Protein AF-A0A920LN05-F1 (afdb_monomer_lite)

pLDDT: mean 79.86, std 8.51, range [42.12, 91.25]

Foldseek 3Di:
DLPVQQLVLLVVVLVVLDDLVVSVVVSVVSSVVVVVVCVVVVVVVVVPDPVNVVVCVVCVVVVVVVVVVVVVVSVPDDSVRVSVVSVVVSVVVVVVVVVVVVD

Radius of gyration: 16.84 Å; chains: 1; bounding box: 37×25×44 Å

Structure (mmCIF, N/CA/C/O backbone):
data_AF-A0A920LN05-F1
#
_entry.id   AF-A0A920LN05-F1
#
loop_
_atom_site.group_PDB
_atom_site.id
_atom_site.type_symbol
_atom_site.label_atom_id
_atom_site.label_alt_id
_atom_site.label_comp_id
_atom_site.label_asym_id
_atom_site.label_entity_id
_atom_site.label_seq_id
_atom_site.pdbx_PDB_ins_code
_atom_site.Cartn_x
_atom_site.Cartn_y
_atom_site.Cartn_z
_atom_site.occupancy
_atom_site.B_iso_or_equiv
_atom_site.auth_seq_id
_atom_site.auth_comp_id
_atom_site.auth_asym_id
_atom_site.auth_atom_id
_atom_site.pdbx_PDB_model_num
ATOM 1 N N . MET A 1 1 ? 5.333 -8.257 -3.092 1.00 42.12 1 MET A N 1
ATOM 2 C CA . MET A 1 1 ? 6.295 -7.149 -2.849 1.00 42.12 1 MET A CA 1
ATOM 3 C C . MET A 1 1 ? 5.681 -5.869 -2.241 1.00 42.12 1 MET A C 1
ATOM 5 O O . MET A 1 1 ? 6.363 -4.848 -2.200 1.00 42.12 1 MET A O 1
ATOM 9 N N . ALA A 1 2 ? 4.455 -5.906 -1.692 1.00 49.09 2 ALA A N 1
ATOM 10 C CA . ALA A 1 2 ? 3.904 -4.808 -0.879 1.00 49.09 2 ALA A CA 1
ATOM 11 C C . ALA A 1 2 ? 4.246 -4.931 0.623 1.00 49.09 2 ALA A C 1
ATOM 13 O O . ALA A 1 2 ? 4.122 -3.968 1.366 1.00 49.09 2 ALA A O 1
ATOM 14 N N . LEU A 1 3 ? 4.722 -6.092 1.086 1.00 50.81 3 LEU A N 1
ATOM 15 C CA . LEU A 1 3 ? 4.981 -6.320 2.512 1.00 50.81 3 LEU A CA 1
ATOM 16 C C . LEU A 1 3 ? 6.162 -5.490 3.051 1.00 50.81 3 LEU A C 1
ATOM 18 O O . LEU A 1 3 ? 6.105 -4.996 4.171 1.00 50.81 3 LEU A O 1
ATOM 22 N N . THR A 1 4 ? 7.194 -5.262 2.233 1.00 55.28 4 THR A N 1
ATOM 23 C CA . THR A 1 4 ? 8.463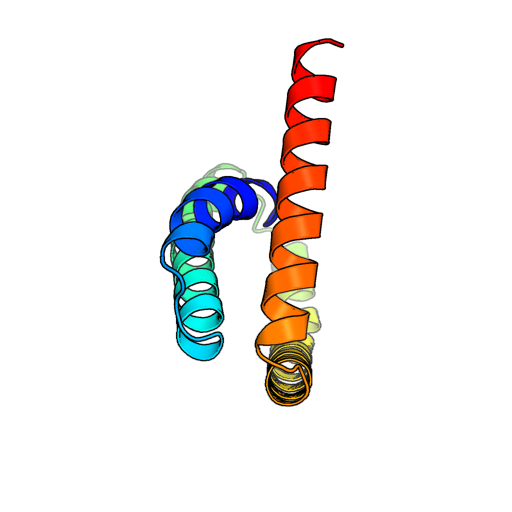 -4.655 2.670 1.00 55.28 4 THR A CA 1
ATOM 24 C C . THR A 1 4 ? 8.332 -3.188 3.103 1.00 55.28 4 THR A C 1
ATOM 26 O O . THR A 1 4 ? 9.058 -2.750 3.983 1.00 55.28 4 THR A O 1
ATOM 29 N N . GLY A 1 5 ? 7.389 -2.427 2.528 1.00 61.81 5 GLY A N 1
ATOM 30 C CA . GLY A 1 5 ? 7.102 -1.044 2.952 1.00 61.81 5 GLY A CA 1
ATOM 31 C C . GLY A 1 5 ? 6.022 -0.941 4.035 1.00 61.81 5 GLY A C 1
ATOM 32 O O . GLY A 1 5 ? 5.925 0.065 4.729 1.00 61.81 5 GLY A O 1
ATOM 33 N N . GLY A 1 6 ? 5.216 -1.990 4.216 1.00 70.50 6 GLY A N 1
ATOM 34 C CA . GLY A 1 6 ? 4.078 -1.955 5.132 1.00 70.50 6 GLY A CA 1
ATOM 35 C C . GLY A 1 6 ? 4.459 -1.952 6.596 1.00 70.50 6 GLY A C 1
ATOM 36 O O . GLY A 1 6 ? 3.751 -1.355 7.397 1.00 70.50 6 GLY A O 1
ATOM 37 N N . ILE A 1 7 ? 5.553 -2.621 6.953 1.00 72.69 7 ILE A N 1
ATOM 38 C CA . ILE A 1 7 ? 6.005 -2.727 8.342 1.00 72.69 7 ILE A CA 1
ATOM 39 C C . ILE A 1 7 ? 6.535 -1.372 8.850 1.00 72.69 7 ILE A C 1
ATOM 41 O O . ILE A 1 7 ? 6.009 -0.906 9.859 1.00 72.69 7 ILE A O 1
ATOM 45 N N . PRO A 1 8 ? 7.459 -0.670 8.153 1.00 74.12 8 PRO A N 1
ATOM 46 C CA . PRO A 1 8 ? 7.900 0.664 8.574 1.00 74.12 8 PRO A CA 1
ATOM 47 C C . PRO A 1 8 ? 6.747 1.666 8.712 1.00 74.12 8 PRO A C 1
ATOM 49 O O . PRO A 1 8 ? 6.6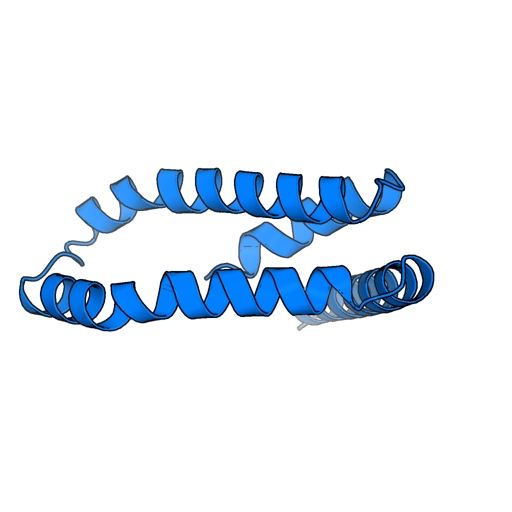67 2.390 9.702 1.00 74.12 8 PRO A O 1
ATOM 52 N N . ALA A 1 9 ? 5.824 1.682 7.744 1.00 78.00 9 ALA A N 1
ATOM 53 C CA . ALA A 1 9 ? 4.676 2.583 7.783 1.00 78.00 9 ALA A CA 1
ATOM 54 C C . ALA A 1 9 ? 3.708 2.258 8.926 1.00 78.00 9 ALA A C 1
ATOM 56 O O . ALA A 1 9 ? 3.219 3.171 9.586 1.00 78.00 9 ALA A O 1
ATOM 57 N N . GLN A 1 10 ? 3.470 0.973 9.211 1.00 75.44 10 GLN A N 1
ATOM 58 C CA . GLN A 1 10 ? 2.662 0.561 10.360 1.00 75.44 10 GLN A CA 1
ATOM 59 C C . GLN A 1 10 ? 3.320 0.945 11.686 1.00 75.44 10 GLN A C 1
ATOM 61 O O . GLN A 1 10 ? 2.626 1.476 12.544 1.00 75.44 10 GLN A O 1
ATOM 66 N N . ILE A 1 11 ? 4.636 0.754 11.843 1.00 75.81 11 ILE A N 1
ATOM 67 C CA . ILE A 1 11 ? 5.376 1.176 13.047 1.00 75.81 11 ILE A CA 1
ATOM 68 C C . ILE A 1 11 ? 5.223 2.685 13.281 1.00 75.81 11 ILE A C 1
ATOM 70 O O . ILE A 1 11 ? 5.061 3.110 14.420 1.00 75.81 11 ILE A O 1
ATOM 74 N N . PHE A 1 12 ? 5.245 3.493 12.217 1.00 78.69 12 PHE A N 1
ATOM 75 C CA . PHE A 1 12 ? 5.131 4.947 12.332 1.00 78.69 12 PHE A CA 1
ATOM 76 C C . PHE A 1 12 ? 3.692 5.431 12.572 1.00 78.69 12 PHE A C 1
ATOM 78 O O . PHE A 1 12 ? 3.471 6.351 13.357 1.00 78.69 12 PHE A O 1
ATOM 85 N N . LEU A 1 13 ? 2.704 4.828 11.903 1.00 77.12 13 LEU A N 1
ATOM 86 C CA . LEU A 1 13 ? 1.318 5.309 11.914 1.00 77.12 13 LEU A CA 1
ATOM 87 C C . LEU A 1 13 ? 0.455 4.700 13.026 1.00 77.12 13 LEU A C 1
ATOM 89 O O . LEU A 1 13 ? -0.506 5.346 13.441 1.00 77.12 13 LEU A O 1
ATOM 93 N N . LEU A 1 14 ? 0.761 3.494 13.529 1.00 74.94 14 LEU A N 1
ATOM 94 C CA . LEU A 1 14 ? 0.003 2.899 14.643 1.00 74.94 14 LEU A CA 1
ATOM 95 C C . LEU A 1 14 ? 0.023 3.764 15.920 1.00 74.94 14 LEU A C 1
ATOM 97 O O . LEU A 1 14 ? -1.045 3.954 16.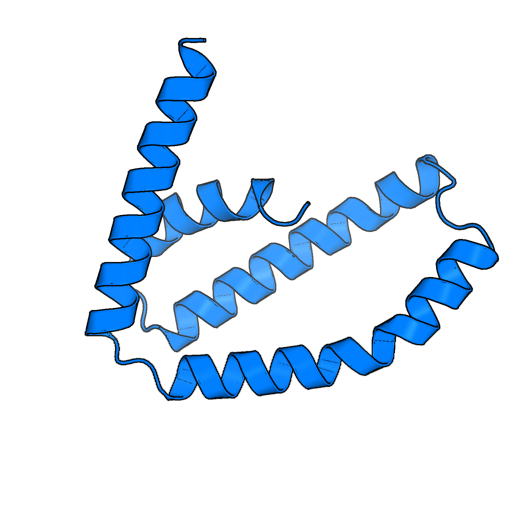502 1.00 74.94 14 LEU A O 1
ATOM 101 N N . PRO A 1 15 ? 1.175 4.306 16.367 1.00 74.50 15 PRO A N 1
ATOM 102 C CA . PRO A 1 15 ? 1.251 5.100 17.594 1.00 74.50 15 PRO A CA 1
ATOM 103 C C . PRO A 1 15 ? 0.498 6.433 17.521 1.00 74.50 15 PRO A C 1
ATOM 105 O O . PRO A 1 15 ? 0.196 7.008 18.562 1.00 74.50 15 PRO A O 1
ATOM 108 N N . MET A 1 16 ? 0.181 6.932 16.318 1.00 76.62 16 MET A N 1
ATOM 109 C CA . MET A 1 16 ? -0.545 8.198 16.148 1.00 76.62 16 MET A CA 1
ATOM 110 C C . MET A 1 16 ? -2.025 8.116 16.546 1.00 76.62 16 MET A C 1
ATOM 112 O O . MET A 1 16 ? -2.678 9.153 16.610 1.00 76.62 16 MET A O 1
ATOM 116 N N . GLY A 1 17 ? -2.578 6.921 16.795 1.00 71.31 17 GLY A N 1
ATOM 117 C CA . GLY A 1 17 ? -3.977 6.777 17.218 1.00 71.31 17 GLY A CA 1
ATOM 118 C C . GLY A 1 17 ? -4.987 7.312 16.192 1.00 71.31 17 GLY A C 1
ATOM 119 O O . GLY A 1 17 ? -6.077 7.738 16.565 1.00 71.31 17 GLY A O 1
ATOM 120 N N . LEU A 1 18 ? -4.611 7.326 14.908 1.00 73.69 18 LEU A N 1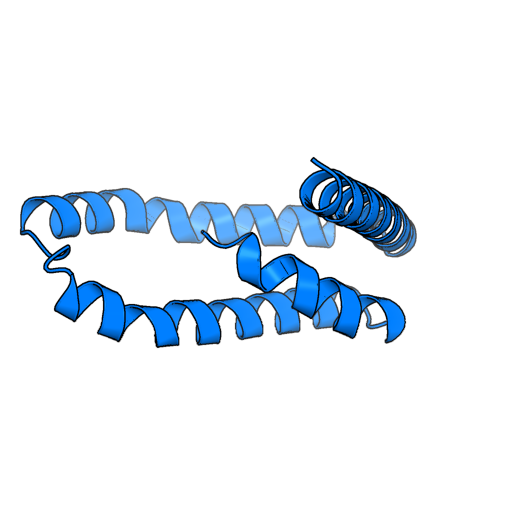
ATOM 121 C CA . LEU A 1 18 ? -5.432 7.856 13.820 1.00 73.69 18 LEU A CA 1
ATOM 122 C C . LEU A 1 18 ? -6.764 7.111 13.721 1.00 73.69 18 LEU A C 1
ATOM 124 O O . LEU A 1 18 ? -6.819 5.885 13.849 1.00 73.69 18 LEU A O 1
ATOM 128 N N . GLU A 1 19 ? -7.824 7.847 13.385 1.00 76.94 19 GLU A N 1
ATOM 129 C CA . GLU A 1 19 ? -9.089 7.229 13.005 1.00 76.94 19 GLU A CA 1
ATOM 130 C C . GLU A 1 19 ? -8.857 6.247 11.852 1.00 76.94 19 GLU A C 1
ATOM 132 O O . GLU A 1 19 ? -8.138 6.531 10.888 1.00 76.94 19 GLU A O 1
ATOM 137 N N . ARG A 1 20 ? -9.498 5.082 11.924 1.00 73.25 20 ARG A N 1
ATOM 138 C CA . ARG A 1 20 ? -9.285 3.967 10.994 1.00 73.25 20 ARG A CA 1
ATOM 139 C C . ARG A 1 20 ? -9.349 4.368 9.516 1.00 73.25 20 ARG A C 1
ATOM 141 O O . ARG A 1 20 ? -8.604 3.836 8.694 1.00 73.25 20 ARG A O 1
ATOM 148 N N . GLN A 1 21 ? -10.246 5.286 9.158 1.00 77.12 21 GLN A N 1
ATOM 149 C CA . GLN A 1 21 ? -10.387 5.754 7.775 1.00 77.12 21 GLN A CA 1
ATOM 150 C C . GLN A 1 21 ? -9.147 6.521 7.303 1.00 77.12 21 GLN A C 1
ATOM 152 O O . GLN A 1 21 ? -8.660 6.261 6.202 1.00 77.12 21 GLN A O 1
ATOM 157 N N . LEU A 1 22 ? -8.606 7.400 8.151 1.00 81.19 22 LEU A N 1
ATOM 158 C CA . LEU A 1 22 ? -7.369 8.130 7.880 1.00 81.19 22 LEU A CA 1
ATOM 159 C C . LEU A 1 22 ? -6.176 7.178 7.827 1.00 81.19 22 LEU A C 1
ATOM 161 O O . LEU A 1 22 ? -5.376 7.270 6.905 1.00 81.19 22 LEU A O 1
ATOM 165 N N . PHE A 1 23 ? -6.095 6.208 8.742 1.00 82.94 23 PHE A N 1
ATOM 166 C CA . PHE A 1 23 ? -5.027 5.208 8.724 1.00 82.94 23 PHE A CA 1
ATOM 167 C C . PHE A 1 23 ? -4.994 4.425 7.402 1.00 82.94 23 PHE A C 1
ATOM 169 O O . PHE A 1 23 ? -3.958 4.352 6.740 1.00 82.94 23 PHE A O 1
ATOM 176 N N . VAL A 1 24 ? -6.136 3.874 6.975 1.00 82.69 24 VAL A N 1
ATOM 177 C CA . VAL A 1 24 ? -6.216 3.094 5.729 1.00 82.69 24 VAL A CA 1
ATOM 178 C C . VAL A 1 24 ? -5.983 3.977 4.499 1.00 82.69 24 VAL A C 1
ATOM 180 O O . VAL A 1 24 ? -5.323 3.535 3.556 1.00 82.69 24 VAL A O 1
ATOM 183 N N . GLY A 1 25 ? -6.464 5.223 4.508 1.00 83.44 25 GLY A N 1
ATOM 184 C CA . GLY A 1 25 ? -6.210 6.196 3.442 1.00 83.44 25 GLY A CA 1
ATOM 185 C C . GLY A 1 25 ? -4.724 6.530 3.293 1.00 83.44 25 GLY A C 1
ATOM 186 O O . GLY A 1 25 ? -4.169 6.385 2.203 1.00 83.44 25 GLY A O 1
ATOM 187 N N . THR A 1 26 ? -4.058 6.888 4.392 1.00 86.56 26 THR A N 1
ATOM 188 C CA . THR A 1 26 ? -2.625 7.216 4.410 1.00 86.56 26 THR A CA 1
ATOM 189 C C . THR A 1 26 ? -1.777 6.024 3.989 1.00 86.56 26 THR A C 1
ATOM 191 O O . THR A 1 26 ? -0.895 6.173 3.148 1.00 86.56 26 THR A O 1
ATOM 194 N N . MET A 1 27 ? -2.075 4.822 4.495 1.00 83.25 27 MET A N 1
ATOM 195 C CA . MET A 1 27 ? -1.384 3.595 4.084 1.00 83.25 27 MET A CA 1
ATOM 196 C C . MET A 1 27 ? -1.558 3.314 2.588 1.00 83.25 27 MET A C 1
ATOM 198 O O . MET A 1 27 ? -0.593 2.964 1.909 1.00 83.25 27 MET A O 1
ATOM 202 N N . SER A 1 28 ? -2.766 3.509 2.050 1.00 85.25 28 SER A N 1
ATOM 203 C CA . SER A 1 28 ? -3.035 3.323 0.619 1.00 85.25 28 SER A CA 1
ATOM 204 C C . SER A 1 28 ? -2.217 4.292 -0.235 1.00 85.25 28 SER A C 1
ATOM 206 O O . SER A 1 28 ? -1.606 3.881 -1.220 1.00 85.25 28 SER A O 1
ATOM 208 N N . PHE A 1 29 ? -2.151 5.565 0.162 1.00 86.44 29 PHE A N 1
ATOM 209 C CA . PHE A 1 29 ? -1.384 6.586 -0.551 1.00 86.44 29 PHE A CA 1
ATOM 210 C C . PHE A 1 29 ? 0.133 6.376 -0.427 1.00 86.44 29 PHE A C 1
ATOM 212 O O . PHE A 1 29 ? 0.854 6.461 -1.419 1.00 86.44 29 PHE A O 1
ATOM 219 N N . TYR A 1 30 ? 0.614 6.011 0.763 1.00 86.62 30 TYR A N 1
ATOM 220 C CA . TYR A 1 30 ? 2.007 5.636 1.005 1.00 86.62 30 TYR A CA 1
ATOM 221 C C . TYR A 1 30 ? 2.448 4.505 0.067 1.00 86.62 30 TYR A C 1
ATOM 223 O O . TYR A 1 30 ? 3.469 4.605 -0.618 1.00 86.62 30 TYR A O 1
ATOM 231 N N . PHE A 1 31 ? 1.642 3.447 -0.033 1.00 84.44 31 PHE A N 1
ATOM 232 C CA . PHE A 1 31 ? 1.940 2.348 -0.941 1.00 84.44 31 PHE A CA 1
ATOM 233 C C . PHE A 1 31 ? 1.823 2.730 -2.407 1.00 84.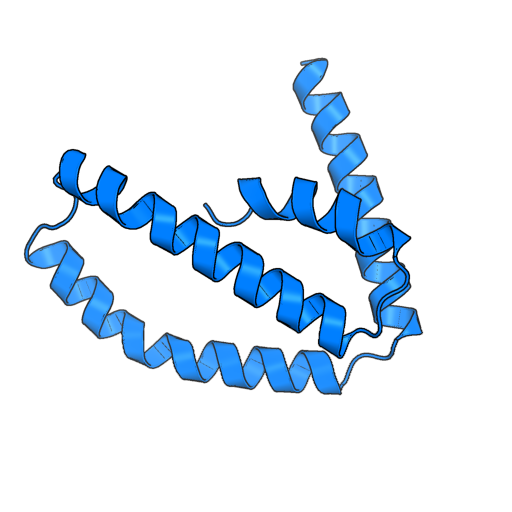44 31 PHE A C 1
ATOM 235 O O . PHE A 1 31 ? 2.627 2.246 -3.202 1.00 84.44 31 PHE A O 1
ATOM 242 N N . LEU A 1 32 ? 0.864 3.576 -2.776 1.00 86.62 32 LEU A N 1
ATOM 243 C CA . LEU A 1 32 ? 0.748 4.081 -4.139 1.00 86.62 32 LEU A CA 1
ATOM 244 C C . LEU A 1 32 ? 2.052 4.764 -4.564 1.00 86.62 32 LEU A C 1
ATOM 246 O O . LEU A 1 32 ? 2.619 4.392 -5.588 1.00 86.62 32 LEU A O 1
ATOM 250 N N . ILE A 1 33 ? 2.563 5.691 -3.748 1.00 88.38 33 ILE A N 1
ATOM 251 C CA . ILE A 1 33 ? 3.804 6.421 -4.037 1.00 88.38 33 ILE A CA 1
ATOM 252 C C . ILE A 1 33 ? 4.984 5.461 -4.155 1.00 88.38 33 ILE A C 1
ATOM 254 O O . ILE A 1 33 ? 5.735 5.531 -5.123 1.00 88.38 33 ILE A O 1
ATOM 258 N N . ILE A 1 34 ? 5.146 4.536 -3.209 1.00 84.88 34 ILE A N 1
ATOM 259 C CA . ILE A 1 34 ? 6.281 3.605 -3.230 1.00 84.88 34 ILE A CA 1
ATOM 260 C C . ILE A 1 34 ? 6.226 2.669 -4.432 1.00 84.88 34 ILE A C 1
ATOM 262 O O . ILE A 1 34 ? 7.255 2.400 -5.044 1.00 84.88 34 ILE A O 1
ATOM 266 N N . ASN A 1 35 ? 5.049 2.149 -4.781 1.00 85.25 35 ASN A N 1
ATOM 267 C CA . ASN A 1 35 ? 4.920 1.301 -5.963 1.00 85.25 35 ASN A CA 1
ATOM 268 C C . ASN A 1 35 ? 5.130 2.106 -7.253 1.00 85.25 35 ASN A C 1
ATOM 270 O O . ASN A 1 35 ? 5.746 1.593 -8.183 1.00 85.25 35 ASN A O 1
ATOM 274 N N . LEU A 1 36 ? 4.706 3.372 -7.292 1.00 85.44 36 LEU A N 1
ATOM 275 C CA . LEU A 1 36 ? 4.963 4.260 -8.423 1.00 85.44 36 LEU A CA 1
ATOM 276 C C . LEU A 1 36 ? 6.451 4.610 -8.554 1.00 85.44 36 LEU A C 1
ATOM 278 O O . LEU A 1 36 ? 6.985 4.607 -9.655 1.00 85.44 36 LEU A O 1
ATOM 282 N N . ALA A 1 37 ? 7.157 4.813 -7.445 1.00 87.19 37 ALA A N 1
ATOM 283 C CA . ALA A 1 37 ? 8.604 5.013 -7.450 1.00 87.19 37 ALA A CA 1
ATOM 284 C C . ALA A 1 37 ? 9.376 3.764 -7.916 1.00 87.19 37 ALA A C 1
ATOM 286 O O . ALA A 1 37 ? 10.495 3.886 -8.404 1.00 87.19 37 ALA A O 1
ATOM 287 N N . LYS A 1 38 ? 8.787 2.562 -7.804 1.00 79.81 38 LYS A N 1
ATOM 288 C CA . LYS A 1 38 ? 9.378 1.305 -8.301 1.00 79.81 38 LYS A CA 1
ATOM 289 C C . LYS A 1 38 ? 9.225 1.105 -9.808 1.00 79.81 38 LYS A C 1
ATOM 291 O O . LYS A 1 38 ? 10.021 0.377 -10.391 1.00 79.81 38 LYS A O 1
ATOM 296 N N . LEU A 1 39 ? 8.229 1.733 -10.434 1.00 82.25 39 LEU A N 1
ATOM 297 C CA . LEU A 1 39 ? 7.983 1.618 -11.874 1.00 82.25 39 LEU A CA 1
ATOM 298 C C . LEU A 1 39 ? 9.225 1.874 -12.747 1.00 82.25 39 LEU A C 1
ATOM 300 O O . LEU A 1 39 ? 9.488 1.013 -13.585 1.00 82.25 39 LEU A O 1
ATOM 304 N N . PRO A 1 40 ? 10.022 2.949 -12.560 1.00 81.31 40 PRO A N 1
ATOM 305 C CA . PRO A 1 40 ? 11.230 3.168 -13.362 1.00 81.31 40 PRO A CA 1
ATOM 306 C C . PRO A 1 40 ? 12.245 2.022 -13.245 1.00 81.31 40 PRO A C 1
ATOM 308 O O . PRO A 1 40 ? 12.761 1.568 -14.258 1.00 81.31 40 PRO A O 1
ATOM 311 N N . PHE A 1 41 ? 12.447 1.456 -12.052 1.00 83.06 41 PHE A N 1
ATOM 312 C CA . PHE A 1 41 ? 13.359 0.319 -11.871 1.00 83.06 41 PHE A CA 1
ATOM 313 C C . PHE A 1 41 ? 12.896 -0.939 -12.619 1.00 83.06 41 PHE A C 1
ATOM 315 O O . PHE A 1 41 ? 13.713 -1.730 -13.082 1.00 83.06 41 PHE A O 1
ATOM 322 N N . PHE A 1 42 ? 11.583 -1.139 -12.767 1.00 79.00 42 PHE A N 1
ATOM 323 C CA . PHE A 1 42 ? 11.057 -2.247 -13.566 1.00 79.00 42 PHE A CA 1
ATOM 324 C C . PHE A 1 42 ? 11.274 -2.056 -15.073 1.00 79.00 42 PHE A C 1
ATOM 326 O O . PHE A 1 42 ? 11.323 -3.055 -15.794 1.00 79.00 42 PHE A O 1
ATOM 333 N N . PHE A 1 43 ? 11.426 -0.811 -15.550 1.00 76.12 43 PHE A N 1
ATOM 334 C CA . PHE A 1 43 ? 11.785 -0.539 -16.946 1.00 76.12 43 PHE A CA 1
ATOM 335 C C . PHE A 1 43 ? 13.223 -0.967 -17.230 1.00 76.12 43 PHE A C 1
ATOM 337 O O . PHE A 1 43 ? 13.458 -1.654 -18.223 1.00 76.12 43 PHE A O 1
ATOM 344 N N . ASP A 1 44 ? 14.147 -0.663 -16.317 1.00 76.25 44 ASP A N 1
ATOM 345 C CA . ASP A 1 44 ? 15.552 -1.074 -16.434 1.00 76.25 44 ASP A CA 1
ATOM 346 C C . ASP A 1 44 ? 15.722 -2.603 -16.414 1.00 76.25 44 ASP A C 1
ATOM 348 O O . ASP A 1 44 ? 16.611 -3.151 -17.062 1.00 76.25 44 ASP A O 1
ATOM 352 N N . LEU A 1 45 ? 14.823 -3.314 -15.726 1.00 79.75 45 LEU A N 1
ATOM 353 C CA . LEU A 1 45 ? 14.809 -4.779 -15.644 1.00 79.75 45 LEU A CA 1
ATOM 354 C C . LEU A 1 45 ? 14.192 -5.478 -16.875 1.00 79.75 45 LEU A C 1
ATOM 356 O O . LEU A 1 45 ? 14.066 -6.700 -16.868 1.00 79.75 45 LEU A O 1
ATOM 360 N N . GLN A 1 46 ? 13.778 -4.736 -17.913 1.00 76.56 46 GLN A N 1
ATOM 361 C CA . GLN A 1 46 ? 13.147 -5.261 -19.142 1.00 76.56 46 GLN A CA 1
ATOM 362 C C . GLN A 1 46 ? 11.930 -6.183 -18.904 1.00 76.56 46 GLN A C 1
ATOM 364 O O . GLN A 1 46 ? 11.566 -6.997 -19.752 1.00 76.56 46 GLN A O 1
ATOM 369 N N . LEU A 1 47 ? 11.243 -6.031 -17.767 1.00 74.94 47 LEU A N 1
ATOM 370 C CA . LEU A 1 47 ? 10.096 -6.871 -17.388 1.00 74.94 47 LEU A CA 1
ATOM 371 C C . LEU A 1 47 ? 8.836 -6.592 -18.229 1.00 74.94 47 LEU A C 1
ATOM 373 O O . LEU A 1 47 ? 7.880 -7.376 -18.223 1.00 74.94 47 LEU A O 1
ATOM 377 N N . PHE A 1 48 ? 8.833 -5.482 -18.969 1.00 76.19 48 PHE A N 1
ATOM 378 C CA . PHE A 1 48 ? 7.762 -5.068 -19.872 1.00 76.19 48 PHE A CA 1
ATOM 379 C C . PHE A 1 48 ? 7.850 -5.785 -21.223 1.00 76.19 48 PHE A C 1
ATOM 381 O O . PHE A 1 48 ? 8.103 -5.179 -22.261 1.00 76.19 48 PHE A O 1
ATOM 388 N N . THR A 1 49 ? 7.622 -7.096 -21.223 1.00 79.69 49 THR A N 1
ATOM 389 C CA . THR A 1 49 ? 7.389 -7.857 -22.458 1.00 79.69 49 THR A CA 1
ATOM 390 C C . THR A 1 49 ? 5.913 -7.766 -22.864 1.00 79.69 49 THR A C 1
ATOM 392 O O . THR A 1 49 ? 5.036 -7.588 -22.014 1.00 79.69 49 THR A O 1
ATOM 395 N N . SER A 1 50 ? 5.609 -7.931 -24.155 1.00 79.12 50 SER A N 1
ATOM 396 C CA . SER A 1 50 ? 4.236 -7.939 -24.692 1.00 79.12 50 SER A CA 1
ATOM 397 C C . SER A 1 50 ? 3.308 -8.900 -23.935 1.00 79.12 50 SER A C 1
ATOM 399 O O . SER A 1 50 ? 2.178 -8.541 -23.605 1.00 79.12 50 SER A O 1
ATOM 401 N N . THR A 1 51 ? 3.814 -10.076 -23.556 1.00 82.00 51 THR A N 1
ATOM 402 C CA . THR A 1 51 ? 3.094 -11.061 -22.736 1.00 82.00 51 THR A CA 1
ATOM 403 C C . THR A 1 51 ? 2.753 -10.534 -21.336 1.00 82.00 51 THR A C 1
ATOM 405 O O . THR A 1 51 ? 1.609 -10.651 -20.898 1.00 82.00 51 THR A O 1
ATOM 408 N N . SER A 1 52 ? 3.710 -9.909 -20.638 1.00 81.88 52 SER A N 1
ATOM 409 C CA . SER A 1 52 ? 3.510 -9.358 -19.285 1.00 81.88 52 SER A CA 1
ATOM 410 C C . SER A 1 52 ? 2.474 -8.235 -19.267 1.00 81.88 52 SER A C 1
ATOM 412 O O . SER A 1 52 ? 1.657 -8.148 -18.347 1.00 81.88 52 SER A O 1
ATOM 414 N N . ILE A 1 53 ? 2.471 -7.390 -20.301 1.00 83.12 53 ILE A N 1
ATOM 415 C CA . ILE A 1 53 ? 1.498 -6.301 -20.451 1.00 83.12 53 ILE A CA 1
ATOM 416 C C . ILE A 1 53 ? 0.096 -6.872 -20.680 1.00 83.12 53 ILE A C 1
ATOM 418 O O . ILE A 1 53 ? -0.855 -6.447 -20.024 1.00 83.12 53 ILE A O 1
ATOM 422 N N . MET A 1 54 ? -0.036 -7.875 -21.551 1.00 87.31 54 MET A N 1
ATOM 423 C CA . MET A 1 54 ? -1.328 -8.493 -21.851 1.00 87.31 54 MET A CA 1
ATOM 424 C C . MET A 1 54 ? -1.927 -9.186 -20.619 1.00 87.31 54 MET A C 1
ATOM 426 O O . MET A 1 54 ? -3.099 -8.985 -20.306 1.00 87.31 54 MET A O 1
ATOM 430 N N . LEU A 1 55 ? -1.106 -9.921 -19.860 1.00 85.50 55 LEU A N 1
ATOM 431 C CA . LEU A 1 55 ? -1.510 -10.509 -18.579 1.00 85.50 55 LEU A CA 1
ATOM 432 C C . LEU A 1 55 ? -1.943 -9.437 -17.570 1.00 85.50 55 LEU A C 1
ATOM 434 O O . LEU A 1 55 ? -2.966 -9.592 -16.904 1.00 85.50 55 LEU A O 1
ATOM 438 N N . SER A 1 56 ? -1.209 -8.325 -17.490 1.00 84.88 56 SER A N 1
ATOM 439 C CA . SER A 1 56 ? -1.545 -7.218 -16.587 1.00 84.88 56 SER A CA 1
ATOM 440 C C . SER A 1 56 ? -2.897 -6.589 -16.930 1.00 84.88 56 SER A C 1
ATOM 442 O O . SER A 1 56 ? -3.678 -6.308 -16.026 1.00 84.88 56 SER A O 1
ATOM 444 N N . ILE A 1 57 ? -3.211 -6.424 -18.220 1.00 87.25 57 ILE A N 1
ATOM 445 C CA . ILE A 1 57 ? -4.506 -5.904 -18.692 1.00 87.25 57 ILE A CA 1
ATOM 446 C C . ILE A 1 57 ? -5.653 -6.856 -18.327 1.00 87.25 57 ILE A C 1
ATOM 448 O O . ILE A 1 57 ? -6.703 -6.396 -17.886 1.00 87.25 57 ILE A O 1
ATOM 452 N N . VAL A 1 58 ? -5.453 -8.171 -18.459 1.00 90.06 58 VAL A N 1
ATOM 453 C CA . VAL A 1 58 ? -6.466 -9.182 -18.101 1.00 90.06 58 VAL A CA 1
ATOM 454 C C . VAL A 1 58 ? -6.760 -9.190 -16.598 1.00 90.06 58 VAL A C 1
ATOM 456 O O . VAL A 1 58 ? -7.900 -9.407 -16.195 1.00 90.06 58 VAL A O 1
ATOM 459 N N . VAL A 1 59 ? -5.754 -8.926 -15.761 1.00 85.50 59 VAL A N 1
ATOM 460 C CA . VAL A 1 59 ? -5.902 -8.885 -14.295 1.00 85.50 59 VAL A CA 1
ATOM 461 C C . VAL A 1 59 ? -6.386 -7.516 -13.793 1.00 85.50 59 VAL A C 1
ATOM 463 O O . VAL A 1 59 ? -7.015 -7.430 -12.740 1.00 85.50 59 VAL A O 1
ATOM 466 N N . LEU A 1 60 ? -6.175 -6.443 -14.557 1.00 89.19 60 LEU A N 1
ATOM 467 C CA . LEU A 1 60 ? -6.642 -5.081 -14.267 1.00 89.19 60 LEU A CA 1
ATOM 468 C C . LEU A 1 60 ? -8.131 -4.974 -13.854 1.00 89.19 60 LEU A C 1
ATOM 470 O O . LEU A 1 60 ? -8.410 -4.292 -12.867 1.00 89.19 60 LEU A O 1
ATOM 474 N N . PRO A 1 61 ? -9.106 -5.651 -14.497 1.00 86.44 61 PRO A N 1
ATOM 475 C CA . PRO A 1 61 ? -10.508 -5.609 -14.066 1.00 86.44 61 PRO A CA 1
ATOM 476 C C . PRO A 1 61 ? -10.770 -6.238 -12.687 1.00 86.44 61 PRO A C 1
ATOM 478 O O . PRO A 1 61 ? -11.792 -5.936 -12.072 1.00 86.44 61 PRO A O 1
ATOM 481 N N . ILE A 1 62 ? -9.860 -7.060 -12.153 1.00 89.94 62 ILE A N 1
ATOM 482 C CA . ILE A 1 62 ? -9.977 -7.607 -10.790 1.00 89.94 62 ILE A CA 1
ATOM 483 C C . ILE A 1 62 ? -9.750 -6.518 -9.723 1.00 89.94 62 ILE A C 1
ATOM 485 O O . ILE A 1 62 ? -10.245 -6.618 -8.598 1.00 89.94 62 ILE A O 1
ATOM 489 N N . LEU A 1 63 ? -9.022 -5.454 -10.077 1.00 85.88 63 LEU A N 1
ATOM 490 C CA . LEU A 1 63 ? -8.621 -4.370 -9.181 1.00 85.88 63 LEU A CA 1
ATOM 491 C C . LEU A 1 63 ? -9.816 -3.628 -8.545 1.00 85.88 63 LEU A C 1
ATOM 493 O O . LEU A 1 63 ? -9.860 -3.546 -7.314 1.00 85.88 63 LEU A O 1
ATOM 497 N N . PRO A 1 64 ? -10.817 -3.124 -9.305 1.00 88.56 64 PRO A N 1
ATOM 498 C CA . PRO A 1 64 ? -11.978 -2.450 -8.716 1.00 88.56 64 PRO A CA 1
ATOM 499 C C . PRO A 1 64 ? -12.793 -3.360 -7.788 1.00 88.56 64 PRO A C 1
ATOM 501 O O . PRO A 1 64 ? -13.314 -2.888 -6.776 1.00 88.56 64 PRO A O 1
ATOM 504 N N . ILE A 1 65 ? -12.856 -4.664 -8.079 1.00 91.25 65 ILE A N 1
ATOM 505 C CA . ILE A 1 65 ? -13.553 -5.651 -7.242 1.00 91.25 65 ILE A CA 1
ATOM 506 C C . ILE A 1 65 ? -12.852 -5.766 -5.883 1.00 91.25 65 ILE A C 1
ATOM 508 O O . ILE A 1 65 ? -13.500 -5.681 -4.838 1.00 91.25 65 ILE A O 1
ATOM 512 N N . GLY A 1 66 ? -11.520 -5.879 -5.888 1.00 85.69 66 GLY A N 1
ATOM 513 C CA . GLY A 1 66 ? -10.713 -5.896 -4.667 1.00 85.69 66 GLY A CA 1
ATOM 514 C C . GLY A 1 66 ? -10.853 -4.614 -3.840 1.00 85.69 66 GLY A C 1
ATOM 515 O O . GLY A 1 66 ? -11.023 -4.683 -2.622 1.00 85.69 66 GLY A O 1
ATOM 516 N N . ILE A 1 67 ? -10.862 -3.444 -4.491 1.00 86.44 67 ILE A N 1
ATOM 517 C CA . ILE A 1 67 ? -11.041 -2.144 -3.822 1.00 86.44 67 ILE A CA 1
ATOM 518 C C . ILE A 1 67 ? -12.418 -2.062 -3.151 1.00 86.44 67 ILE A C 1
ATOM 520 O O . ILE A 1 67 ? -12.524 -1.646 -1.993 1.00 86.44 67 ILE A O 1
ATOM 524 N N . TYR A 1 68 ? -13.477 -2.479 -3.848 1.00 89.00 68 TYR A N 1
ATOM 525 C CA . TYR A 1 68 ? -14.832 -2.457 -3.302 1.00 89.00 68 TYR A CA 1
ATOM 526 C C . TYR A 1 68 ? -14.982 -3.403 -2.104 1.00 89.00 68 TYR A C 1
ATOM 528 O O . TYR A 1 68 ? -15.508 -3.003 -1.061 1.00 89.00 68 TYR A O 1
ATOM 536 N N . LEU A 1 69 ? -14.458 -4.628 -2.217 1.00 87.94 69 LEU A N 1
ATOM 537 C CA . LEU A 1 69 ? -14.432 -5.595 -1.118 1.00 87.94 69 LEU A CA 1
ATOM 538 C C . LEU A 1 69 ? -13.666 -5.047 0.090 1.00 87.94 69 LEU A C 1
ATOM 540 O O . LEU A 1 69 ? -14.186 -5.077 1.206 1.00 87.94 69 LEU A O 1
ATOM 544 N N . GLY A 1 70 ? -12.477 -4.477 -0.128 1.00 83.88 70 GLY A N 1
ATOM 545 C CA . GLY A 1 70 ? -11.670 -3.865 0.927 1.00 83.88 70 GLY A CA 1
ATOM 546 C C . GLY A 1 70 ? -12.399 -2.726 1.642 1.00 83.88 70 GLY A C 1
ATOM 547 O O . GLY A 1 70 ? -12.407 -2.668 2.873 1.00 83.88 70 GLY A O 1
ATOM 548 N N . LYS A 1 71 ? -13.098 -1.862 0.895 1.00 85.00 71 LYS A N 1
ATOM 549 C CA . LYS A 1 71 ? -13.928 -0.789 1.463 1.00 85.00 71 LYS A CA 1
ATOM 550 C C . LYS A 1 71 ? -15.065 -1.339 2.329 1.00 85.00 71 LYS A C 1
ATOM 552 O O . LYS A 1 71 ? -15.330 -0.802 3.405 1.00 85.00 71 LYS A O 1
ATOM 557 N N . LEU A 1 72 ? -15.737 -2.397 1.877 1.00 86.00 72 LEU A N 1
ATOM 558 C CA . LEU A 1 72 ? -16.864 -3.000 2.590 1.00 86.00 72 LEU A CA 1
ATOM 559 C C . LEU A 1 72 ? -16.417 -3.693 3.886 1.00 86.00 72 LEU A C 1
ATOM 561 O O . LEU A 1 72 ? -17.054 -3.517 4.925 1.00 86.00 72 LEU A O 1
ATOM 565 N N . LEU A 1 73 ? -15.293 -4.413 3.839 1.00 83.62 73 LEU A N 1
ATOM 566 C CA . LEU A 1 73 ? -14.634 -5.004 5.007 1.00 83.62 73 LEU A CA 1
ATOM 567 C C . LEU A 1 73 ? -14.205 -3.938 6.015 1.00 83.62 73 LEU A C 1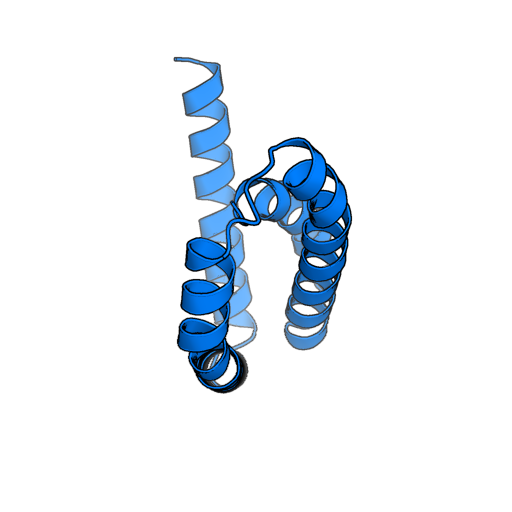
ATOM 569 O O . LEU A 1 73 ? -14.535 -4.048 7.196 1.00 83.62 73 LEU A O 1
ATOM 573 N N . ASN A 1 74 ? -13.544 -2.874 5.548 1.00 80.81 74 ASN A N 1
ATOM 574 C CA . ASN A 1 74 ? -13.133 -1.769 6.408 1.00 80.81 74 ASN A CA 1
ATOM 575 C C . ASN A 1 74 ? -14.350 -1.145 7.107 1.00 80.81 74 ASN A C 1
ATOM 577 O O . ASN A 1 74 ? -14.344 -0.999 8.321 1.00 80.81 74 ASN A O 1
ATOM 581 N N . LYS A 1 75 ? -15.449 -0.890 6.386 1.00 79.75 75 LYS A N 1
ATOM 582 C CA . LYS A 1 75 ? -16.670 -0.319 6.975 1.00 79.75 75 LYS A CA 1
ATOM 583 C C . LYS A 1 75 ? -17.303 -1.206 8.060 1.00 79.75 75 LYS A C 1
ATOM 585 O O . LYS A 1 75 ? -17.884 -0.667 8.997 1.00 79.75 75 LYS A O 1
ATOM 590 N N . LYS A 1 76 ? -17.210 -2.537 7.939 1.00 81.12 76 LYS A N 1
ATOM 591 C CA . LYS A 1 76 ? -17.806 -3.501 8.885 1.00 81.12 76 LYS A CA 1
ATOM 592 C C . LYS A 1 76 ? -16.984 -3.748 10.152 1.00 81.12 76 LYS A C 1
ATOM 594 O O . LYS A 1 76 ? -17.529 -4.269 11.120 1.00 81.12 76 LYS A O 1
ATOM 599 N N . LEU A 1 77 ? -15.695 -3.416 10.160 1.00 79.50 77 LEU A N 1
ATOM 600 C CA . LEU A 1 77 ? -14.868 -3.548 11.361 1.00 79.50 77 LEU A CA 1
ATOM 601 C C . LEU A 1 77 ? -15.315 -2.538 12.438 1.00 79.50 77 LEU A C 1
ATOM 603 O O . LEU A 1 77 ? -15.946 -1.529 12.136 1.00 79.50 77 LEU A O 1
ATOM 607 N N . SER A 1 78 ? -14.992 -2.791 13.701 1.00 78.31 78 SER A N 1
ATOM 608 C CA . SER A 1 78 ? -15.087 -1.787 14.773 1.00 78.31 78 SER A CA 1
ATOM 609 C C . SER A 1 78 ? -13.695 -1.210 15.021 1.00 78.31 78 SER A C 1
ATOM 611 O O . SER A 1 78 ? -12.718 -1.952 14.898 1.00 78.31 78 SER A O 1
ATOM 613 N N . ASP A 1 79 ? -13.582 0.064 15.401 1.00 72.25 79 ASP A N 1
ATOM 614 C CA . ASP A 1 79 ? -12.292 0.694 15.720 1.00 72.25 79 ASP A CA 1
ATOM 615 C C . ASP A 1 79 ? -11.509 -0.091 16.787 1.00 72.25 79 ASP A C 1
ATOM 617 O O . ASP A 1 79 ? -10.303 -0.276 16.650 1.00 72.25 79 ASP A O 1
ATOM 621 N N . ARG A 1 80 ? -12.195 -0.686 17.778 1.00 76.31 80 ARG A N 1
ATOM 622 C CA . ARG A 1 80 ? -11.563 -1.571 18.778 1.00 76.31 80 ARG A CA 1
ATOM 623 C C . ARG A 1 80 ? -10.959 -2.836 18.168 1.00 76.31 80 ARG A C 1
ATOM 625 O O . ARG A 1 80 ? -9.832 -3.198 18.497 1.00 76.31 80 ARG A O 1
ATOM 632 N N . LEU A 1 81 ? -11.700 -3.514 17.289 1.00 78.56 81 LEU A N 1
ATOM 633 C CA . LEU A 1 81 ? -11.220 -4.731 16.622 1.00 78.56 81 LEU A CA 1
ATOM 634 C C . LEU A 1 81 ? -10.056 -4.415 15.686 1.00 78.56 81 LEU A C 1
ATOM 636 O O . LEU A 1 81 ? -9.072 -5.146 15.662 1.00 78.56 81 LEU A O 1
ATOM 640 N N . PHE A 1 82 ? -10.150 -3.303 14.958 1.00 78.75 82 PHE A N 1
ATOM 641 C CA . PHE A 1 82 ? -9.080 -2.834 14.091 1.00 78.75 82 PHE A CA 1
ATOM 642 C C . PHE A 1 82 ? -7.791 -2.584 14.881 1.00 78.75 82 PHE A C 1
ATOM 644 O O . PHE A 1 82 ? -6.720 -3.029 14.466 1.00 78.75 82 PHE A O 1
ATOM 651 N N . TYR A 1 83 ? -7.900 -1.937 16.043 1.00 77.44 83 TYR A N 1
ATOM 652 C CA . TYR A 1 83 ? -6.752 -1.620 16.885 1.00 77.44 83 TYR A CA 1
ATOM 653 C C . TYR A 1 83 ? -6.095 -2.871 17.474 1.00 77.44 83 TYR A C 1
ATOM 655 O O . TYR A 1 83 ? -4.877 -3.012 17.383 1.00 77.44 83 TYR A O 1
ATOM 663 N N . HIS A 1 84 ? -6.889 -3.805 18.013 1.00 82.31 84 HIS A N 1
ATOM 664 C CA . HIS A 1 84 ? -6.378 -5.079 18.528 1.00 82.31 84 HIS A CA 1
ATOM 665 C C . HIS A 1 84 ? -5.693 -5.904 17.439 1.00 82.31 84 HIS A C 1
ATOM 667 O O . HIS A 1 84 ? -4.557 -6.326 17.628 1.00 82.31 84 HIS A O 1
ATOM 673 N N . ILE A 1 85 ? -6.342 -6.088 16.284 1.00 83.38 85 ILE A N 1
ATOM 674 C CA . ILE A 1 85 ? -5.771 -6.875 15.183 1.00 83.38 85 ILE A CA 1
ATOM 675 C C . ILE A 1 85 ? -4.462 -6.241 14.701 1.00 83.38 85 ILE A C 1
ATOM 677 O O . ILE A 1 85 ? -3.471 -6.947 14.526 1.00 83.38 85 ILE A O 1
ATOM 681 N N . SER A 1 86 ? -4.434 -4.916 14.534 1.00 80.00 86 SER A N 1
ATOM 682 C CA . SER A 1 86 ? -3.245 -4.205 14.055 1.00 80.00 86 SER A CA 1
ATOM 683 C C . SER A 1 86 ? -2.088 -4.264 15.058 1.00 80.00 86 SER A C 1
ATOM 685 O O . SER A 1 86 ? -0.959 -4.529 14.657 1.00 80.00 86 SER A O 1
ATOM 687 N N . HIS A 1 87 ? -2.347 -4.088 16.360 1.00 81.25 87 HIS A N 1
ATOM 688 C CA . HIS A 1 87 ? -1.314 -4.222 17.398 1.00 81.25 87 HIS A CA 1
ATOM 689 C C . HIS A 1 87 ? -0.781 -5.654 17.499 1.00 81.25 87 HIS A C 1
ATOM 691 O O . HIS A 1 87 ? 0.431 -5.847 17.574 1.00 81.25 87 HIS A O 1
ATOM 697 N N . SER A 1 88 ? -1.658 -6.663 17.463 1.00 84.44 88 SER A N 1
ATOM 698 C CA . SER A 1 88 ? -1.236 -8.067 17.473 1.00 84.44 88 SER A CA 1
ATOM 699 C C . SER A 1 88 ? -0.400 -8.411 16.240 1.00 84.44 88 SER A C 1
ATOM 701 O O . SER A 1 88 ? 0.638 -9.057 16.366 1.00 84.44 88 SER A O 1
ATOM 703 N N . ALA A 1 89 ? -0.800 -7.942 15.055 1.00 83.69 89 ALA A N 1
ATOM 704 C CA . ALA A 1 89 ? -0.036 -8.137 13.827 1.00 83.69 89 ALA A CA 1
ATOM 705 C C . ALA A 1 89 ? 1.333 -7.441 13.884 1.00 83.69 89 ALA A C 1
ATOM 707 O O . ALA A 1 89 ? 2.334 -8.035 13.482 1.00 83.69 89 ALA A O 1
ATOM 708 N N . LEU A 1 90 ? 1.395 -6.218 14.422 1.00 82.38 90 LEU A N 1
ATOM 709 C CA . LEU A 1 90 ? 2.646 -5.479 14.590 1.00 82.38 90 LEU A CA 1
ATOM 710 C C . LEU A 1 90 ? 3.597 -6.200 15.550 1.00 82.38 90 LEU A C 1
ATOM 712 O O . LEU A 1 90 ? 4.781 -6.339 15.250 1.00 82.38 90 LEU A O 1
ATOM 716 N N . PHE A 1 91 ? 3.072 -6.704 16.666 1.00 86.38 91 PHE A N 1
ATOM 717 C CA . PHE A 1 91 ? 3.842 -7.476 17.635 1.00 86.38 91 PHE A CA 1
ATOM 718 C C . PHE A 1 91 ? 4.430 -8.747 17.005 1.00 86.38 91 PHE A C 1
ATOM 720 O O . PHE A 1 91 ? 5.629 -8.995 17.120 1.00 86.38 91 PHE A O 1
ATOM 727 N N . LEU A 1 92 ? 3.619 -9.507 16.258 1.00 86.75 92 LEU A N 1
ATOM 728 C CA . LEU A 1 92 ? 4.079 -10.696 15.531 1.00 86.75 92 LEU A CA 1
ATOM 729 C C . LEU A 1 92 ? 5.125 -10.361 14.458 1.00 86.75 92 LEU A C 1
ATOM 731 O O . LEU A 1 92 ? 6.104 -11.092 14.312 1.00 86.75 92 LEU A O 1
ATOM 735 N N . CYS A 1 93 ? 4.956 -9.252 13.732 1.00 82.00 93 CYS A N 1
ATOM 736 C CA . CYS A 1 93 ? 5.956 -8.788 12.767 1.00 82.00 93 CYS A CA 1
ATOM 737 C C . CYS A 1 93 ? 7.274 -8.421 13.457 1.00 82.00 93 CYS A C 1
ATOM 739 O O . CYS A 1 93 ? 8.334 -8.792 12.963 1.00 82.00 93 CYS A O 1
ATOM 741 N N . GLY A 1 94 ? 7.215 -7.740 14.606 1.00 82.06 94 GLY A N 1
ATOM 742 C CA . GLY A 1 94 ? 8.393 -7.425 15.414 1.00 82.06 94 GLY A CA 1
ATOM 743 C C . GLY A 1 94 ? 9.145 -8.682 15.856 1.00 82.06 94 GLY A C 1
ATOM 744 O O . GLY A 1 94 ? 10.359 -8.761 15.683 1.00 82.06 94 GLY A O 1
ATOM 745 N N . LEU A 1 95 ? 8.423 -9.701 16.337 1.00 87.12 95 LEU A N 1
ATOM 746 C CA . LEU A 1 95 ? 9.012 -10.998 16.687 1.00 87.12 95 LEU A CA 1
ATOM 747 C C . LEU A 1 95 ? 9.665 -11.687 15.482 1.00 87.12 95 LEU A C 1
ATOM 749 O O . LEU A 1 95 ? 10.770 -12.214 15.601 1.00 87.12 95 LEU A O 1
ATOM 753 N N . ASN A 1 96 ? 9.010 -11.670 14.317 1.00 83.94 96 ASN A N 1
ATOM 754 C CA . ASN A 1 96 ? 9.566 -12.261 13.102 1.00 83.94 96 ASN A CA 1
ATOM 755 C C . ASN A 1 96 ? 10.852 -11.551 12.653 1.00 83.94 96 ASN A C 1
ATOM 757 O O . ASN A 1 96 ? 11.805 -12.222 12.268 1.00 83.94 96 ASN A O 1
ATOM 761 N N . LEU A 1 97 ? 10.899 -10.219 12.760 1.00 81.19 97 LEU A N 1
ATOM 762 C CA . LEU A 1 97 ? 12.074 -9.426 12.401 1.00 81.19 97 LEU A CA 1
ATOM 763 C C . LEU A 1 97 ? 13.278 -9.772 13.288 1.00 81.19 97 LEU A C 1
ATOM 765 O O . LEU A 1 97 ? 14.375 -9.995 12.787 1.00 81.19 97 LEU A O 1
ATOM 769 N N . ILE A 1 98 ? 13.053 -9.880 14.601 1.00 85.69 98 ILE A N 1
ATOM 770 C CA . ILE A 1 98 ? 14.084 -10.293 15.562 1.00 85.69 98 ILE A CA 1
ATOM 771 C C . ILE A 1 98 ? 14.549 -11.722 15.255 1.00 85.69 98 ILE A C 1
ATOM 773 O O . ILE A 1 98 ? 15.747 -11.989 15.233 1.00 85.69 98 ILE A O 1
ATOM 777 N N . SER A 1 99 ? 13.617 -12.631 14.957 1.00 81.81 99 SER A N 1
ATOM 778 C CA . SER A 1 99 ? 13.950 -14.012 14.598 1.00 81.81 99 SER A CA 1
ATOM 779 C C . SER A 1 99 ? 14.769 -14.114 13.309 1.00 81.81 99 SER A C 1
ATOM 781 O O . SER A 1 99 ? 15.650 -14.962 13.249 1.00 81.81 99 SER A O 1
ATOM 783 N N . GLN A 1 100 ? 14.493 -13.286 12.294 1.00 77.44 100 GLN A N 1
ATOM 784 C CA . GLN A 1 100 ? 15.279 -13.241 11.052 1.00 77.44 100 GLN A CA 1
ATOM 785 C C . GLN A 1 100 ? 16.672 -12.645 11.246 1.00 77.44 100 GLN A C 1
ATOM 787 O O . GLN A 1 100 ? 17.560 -12.919 10.455 1.00 77.44 100 GLN A O 1
ATOM 792 N N . GLN A 1 101 ? 16.862 -11.799 12.256 1.00 75.88 101 GLN A N 1
ATOM 793 C CA . GLN A 1 101 ? 18.157 -11.177 12.521 1.00 75.88 101 GLN A CA 1
ATOM 794 C C . GLN A 1 101 ? 19.078 -12.059 13.381 1.00 75.88 101 GLN A C 1
ATOM 796 O O . GLN A 1 101 ? 20.283 -11.826 13.424 1.00 75.88 101 GLN A O 1
ATOM 801 N N . ILE A 1 102 ? 18.516 -13.051 14.076 1.00 71.06 102 ILE A N 1
ATOM 802 C CA . ILE A 1 102 ? 19.244 -13.992 14.941 1.00 71.06 102 ILE A CA 1
ATOM 803 C C . ILE A 1 102 ? 19.652 -15.278 14.194 1.00 71.06 102 ILE A C 1
ATOM 805 O O . ILE A 1 102 ? 20.574 -15.959 14.643 1.00 71.06 102 ILE A O 1
ATOM 809 N N . LEU A 1 103 ? 18.984 -15.611 13.084 1.00 53.25 103 LEU A N 1
ATOM 810 C CA . LEU A 1 103 ? 19.151 -16.850 12.312 1.00 53.25 103 LEU A CA 1
ATOM 811 C C . LEU A 1 103 ? 19.831 -16.575 10.967 1.00 53.25 103 LEU A C 1
ATOM 813 O O . LEU A 1 103 ? 20.737 -17.359 10.609 1.00 53.25 103 LEU A O 1
#

Sequence (103 aa):
MALTGGIPAQIFLLPMGLERQLFVGTMSFYFLIINLAKLPFFFDLQLFTSTSIMLSIVVLPILPIGIYLGKLLNKKLSDRLFYHISHSALFLCGLNLISQQIL

Secondary structure (DSSP, 8-state):
--HHHHHHHHHHHGGGT--HHHHHHHHHHHHHHHHHHHHHHHHHTT---HHHHHHHHHHTTHHHHHHHHHHHHHHHS-HHHHHHHHHHHHHHHHHHHHHHHH-